Protein AF-A0A820KZZ1-F1 (afdb_monomer_lite)

Structure (mmCIF, N/CA/C/O backbone):
data_AF-A0A820KZZ1-F1
#
_entry.id   AF-A0A820KZZ1-F1
#
loop_
_atom_site.group_PDB
_atom_site.id
_atom_site.type_symbol
_atom_site.lab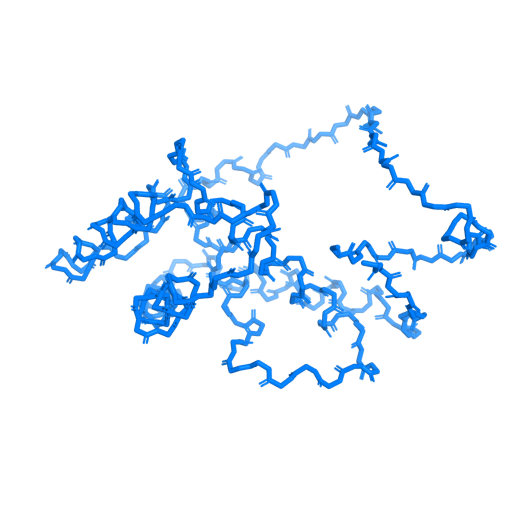el_atom_id
_atom_site.label_alt_id
_atom_site.label_comp_id
_atom_site.label_asym_id
_atom_site.label_entity_id
_atom_site.label_seq_id
_atom_site.pdbx_PDB_ins_code
_atom_site.Cartn_x
_atom_site.Cartn_y
_atom_site.Cartn_z
_atom_site.occupancy
_atom_site.B_iso_or_equiv
_atom_site.auth_seq_id
_atom_site.auth_comp_id
_atom_site.auth_asym_id
_atom_site.auth_atom_id
_atom_site.pdbx_PDB_model_num
ATOM 1 N N . LEU A 1 1 ? 15.135 13.799 -10.391 1.00 28.67 1 LEU A N 1
ATOM 2 C CA . LEU A 1 1 ? 15.924 13.231 -11.509 1.00 28.67 1 LEU A CA 1
ATOM 3 C C . LEU A 1 1 ? 15.912 11.721 -11.333 1.00 28.67 1 LEU A C 1
ATOM 5 O O . LEU A 1 1 ? 16.266 11.270 -10.252 1.00 28.67 1 LEU A O 1
ATOM 9 N N . MET A 1 2 ? 15.407 10.981 -12.321 1.00 31.27 2 MET A N 1
ATOM 10 C CA . MET A 1 2 ? 15.281 9.521 -12.261 1.00 31.27 2 MET A CA 1
ATOM 11 C C . MET A 1 2 ? 16.507 8.847 -12.881 1.00 31.27 2 MET A C 1
ATOM 13 O O . MET A 1 2 ? 16.961 9.270 -13.936 1.00 31.27 2 MET A O 1
ATOM 17 N N . GLU A 1 3 ? 17.023 7.800 -12.235 1.00 28.66 3 GLU A N 1
ATOM 18 C CA . GLU A 1 3 ? 18.172 7.010 -12.702 1.00 28.66 3 GLU A CA 1
ATOM 19 C C . GLU A 1 3 ? 17.796 5.525 -12.868 1.00 28.66 3 GLU A C 1
ATOM 21 O O . GLU A 1 3 ? 17.203 4.904 -11.971 1.00 28.66 3 GLU A O 1
ATOM 26 N N . TRP A 1 4 ? 18.189 4.927 -13.997 1.00 45.50 4 TRP A N 1
ATOM 27 C CA . TRP A 1 4 ? 17.760 3.596 -14.452 1.00 45.50 4 TRP A CA 1
ATOM 28 C C . TRP A 1 4 ? 18.891 2.555 -14.387 1.00 45.50 4 TRP A C 1
ATOM 30 O O . TRP A 1 4 ? 20.056 2.877 -14.599 1.00 45.50 4 TRP A O 1
ATOM 40 N N . SER A 1 5 ? 18.551 1.295 -14.089 1.00 38.69 5 SER A N 1
ATOM 41 C CA . SER A 1 5 ? 19.476 0.148 -14.126 1.00 38.69 5 SER A CA 1
ATOM 42 C C . SER A 1 5 ? 18.775 -1.102 -14.661 1.00 38.69 5 SER A C 1
ATOM 44 O O . SER A 1 5 ? 17.586 -1.310 -14.413 1.00 38.69 5 SER A O 1
ATOM 46 N N . VAL A 1 6 ? 19.526 -1.915 -15.413 1.00 41.88 6 VAL A N 1
ATOM 47 C CA . VAL A 1 6 ? 19.086 -3.204 -15.969 1.00 41.88 6 VAL A CA 1
ATOM 48 C C . VAL A 1 6 ? 18.745 -4.150 -14.824 1.00 41.88 6 VAL A C 1
ATOM 50 O O . VAL A 1 6 ? 19.560 -4.378 -13.932 1.00 41.88 6 VAL A O 1
ATOM 53 N N . VAL A 1 7 ? 17.535 -4.701 -14.849 1.00 48.81 7 VAL A N 1
ATOM 54 C CA . VAL A 1 7 ? 17.081 -5.657 -13.843 1.00 48.81 7 VAL A CA 1
ATOM 55 C C . VAL A 1 7 ? 17.370 -7.071 -14.347 1.00 48.81 7 VAL A C 1
ATOM 57 O O . VAL A 1 7 ? 16.958 -7.410 -15.451 1.00 48.81 7 VAL A O 1
ATOM 60 N N . GLY A 1 8 ? 18.123 -7.842 -13.555 1.00 54.72 8 GLY A N 1
ATOM 61 C CA . GLY A 1 8 ? 18.819 -9.070 -13.963 1.00 54.72 8 GLY A CA 1
ATOM 62 C C . GLY A 1 8 ? 17.976 -10.238 -14.502 1.00 54.72 8 GLY A C 1
ATOM 63 O O . GLY A 1 8 ? 16.755 -10.175 -14.613 1.00 54.72 8 GLY A O 1
ATOM 64 N N . ASP A 1 9 ? 18.671 -11.336 -14.801 1.00 56.78 9 ASP A N 1
ATOM 65 C CA . ASP A 1 9 ? 18.285 -12.352 -15.796 1.00 56.78 9 ASP A CA 1
ATOM 66 C C . ASP A 1 9 ? 17.037 -13.224 -15.492 1.00 56.78 9 ASP A C 1
ATOM 68 O O . ASP A 1 9 ? 16.616 -13.985 -16.361 1.00 56.78 9 ASP A O 1
ATOM 72 N N . ASP A 1 10 ? 16.387 -13.111 -14.320 1.00 67.50 10 ASP A N 1
ATOM 73 C CA . ASP A 1 10 ? 15.219 -13.939 -13.929 1.00 67.50 10 ASP A CA 1
ATOM 74 C C . ASP A 1 10 ? 13.996 -13.138 -13.424 1.00 67.50 10 ASP A C 1
ATOM 76 O O . ASP A 1 10 ? 13.451 -13.336 -12.334 1.00 67.50 10 ASP A O 1
ATOM 80 N N . LEU A 1 11 ? 13.521 -12.192 -14.234 1.00 67.06 11 LEU A N 1
ATOM 81 C CA . LEU A 1 11 ? 12.298 -11.431 -13.939 1.00 67.06 11 LEU A CA 1
ATOM 82 C C . LEU A 1 11 ? 11.033 -12.308 -13.884 1.00 67.06 11 LEU A C 1
ATOM 84 O O . LEU A 1 11 ? 10.111 -12.036 -13.108 1.00 67.06 11 LEU A O 1
ATOM 88 N N . LEU A 1 12 ? 10.962 -13.351 -14.716 1.00 67.19 12 LEU A N 1
ATOM 89 C CA . LEU A 1 12 ? 9.793 -14.231 -14.798 1.00 67.19 12 LEU A CA 1
ATOM 90 C C . LEU A 1 12 ? 9.675 -15.153 -13.577 1.00 67.19 12 LEU A C 1
ATOM 92 O O . LEU A 1 12 ? 8.552 -15.357 -13.100 1.00 67.19 12 LEU A O 1
ATOM 96 N N . GLY A 1 13 ? 10.793 -15.672 -13.058 1.00 72.56 13 GLY A N 1
ATOM 97 C CA . GLY A 1 13 ? 10.849 -16.433 -11.811 1.00 72.56 13 GLY A CA 1
ATOM 98 C C . GLY A 1 13 ? 10.428 -15.581 -10.619 1.00 72.56 13 GLY A C 1
ATOM 99 O O . GLY A 1 13 ? 9.418 -15.888 -9.981 1.00 72.56 13 GLY A O 1
ATOM 100 N N . LYS A 1 14 ? 11.069 -14.423 -10.414 1.00 70.25 14 LYS A N 1
ATOM 101 C CA . LYS A 1 14 ? 10.708 -13.479 -9.336 1.00 70.25 14 LYS A CA 1
ATOM 102 C C . LYS A 1 14 ? 9.245 -13.040 -9.379 1.00 70.25 14 LYS A C 1
ATOM 104 O O . LYS A 1 14 ? 8.576 -12.951 -8.353 1.00 70.25 14 LYS A O 1
ATOM 109 N N . ARG A 1 15 ? 8.693 -12.787 -10.573 1.00 73.06 15 ARG A N 1
ATOM 110 C CA . ARG A 1 15 ? 7.263 -12.465 -10.729 1.00 73.06 15 ARG A CA 1
ATOM 111 C C . ARG A 1 15 ? 6.371 -13.603 -10.231 1.00 73.06 15 ARG A C 1
ATOM 113 O O . ARG A 1 15 ? 5.312 -13.338 -9.657 1.00 73.06 15 ARG A O 1
ATOM 120 N N . ARG A 1 16 ? 6.743 -14.854 -10.507 1.00 75.44 16 ARG A N 1
ATOM 121 C CA . ARG A 1 16 ? 5.985 -16.036 -10.083 1.00 75.44 16 ARG A CA 1
ATOM 122 C C . ARG A 1 16 ? 6.016 -16.180 -8.565 1.00 75.44 16 ARG A C 1
ATOM 124 O O . ARG A 1 16 ? 4.951 -16.323 -7.974 1.00 75.44 16 ARG A O 1
ATOM 131 N N . GLU A 1 17 ? 7.193 -16.062 -7.961 1.00 78.38 17 GLU A N 1
ATOM 132 C CA . GLU A 1 17 ? 7.378 -16.098 -6.504 1.00 78.38 17 GLU A CA 1
ATOM 133 C C . GLU A 1 17 ? 6.568 -15.004 -5.805 1.00 78.38 17 GLU A C 1
ATOM 135 O O . GLU A 1 17 ? 5.819 -15.278 -4.870 1.00 78.38 17 GLU A O 1
ATOM 140 N N . PHE A 1 18 ? 6.630 -13.770 -6.313 1.00 75.94 18 PHE A N 1
ATOM 141 C CA . PHE A 1 18 ? 5.867 -12.651 -5.765 1.00 75.94 18 PHE A CA 1
ATOM 142 C C . PHE A 1 18 ? 4.353 -12.904 -5.795 1.00 75.94 18 PHE A C 1
ATOM 144 O O . PHE A 1 18 ? 3.647 -12.621 -4.827 1.00 75.94 18 PHE A O 1
ATOM 151 N N . ARG A 1 19 ? 3.836 -13.484 -6.887 1.00 76.19 19 ARG A N 1
ATOM 152 C CA . ARG A 1 19 ? 2.417 -13.866 -6.988 1.00 76.19 19 ARG A CA 1
ATOM 153 C C . ARG A 1 19 ? 2.042 -14.971 -6.004 1.00 76.19 19 ARG A C 1
ATOM 155 O O . ARG A 1 19 ? 1.009 -14.857 -5.355 1.00 76.19 19 ARG A O 1
ATOM 162 N N . GLN A 1 20 ? 2.887 -15.990 -5.860 1.00 79.94 20 GLN A N 1
ATOM 163 C CA . GLN A 1 20 ? 2.672 -17.066 -4.889 1.00 79.94 20 GLN A CA 1
ATOM 164 C C . GLN A 1 20 ? 2.644 -16.537 -3.453 1.00 79.94 20 GLN A C 1
ATOM 166 O O . GLN A 1 20 ? 1.778 -16.932 -2.678 1.00 79.94 20 GLN A O 1
ATOM 171 N N . ALA A 1 21 ? 3.536 -15.601 -3.112 1.00 75.19 21 ALA A N 1
ATOM 172 C CA . ALA A 1 21 ? 3.531 -14.947 -1.809 1.00 75.19 21 ALA A CA 1
ATOM 173 C C . ALA A 1 21 ? 2.214 -14.192 -1.569 1.00 75.19 21 ALA A C 1
ATOM 175 O O . ALA A 1 21 ? 1.591 -14.368 -0.526 1.00 75.19 21 ALA A O 1
ATOM 176 N N . ILE A 1 22 ? 1.747 -13.405 -2.544 1.00 75.56 22 ILE A N 1
ATOM 177 C CA . ILE A 1 22 ? 0.452 -12.714 -2.451 1.00 75.56 22 ILE A CA 1
ATOM 178 C C . ILE A 1 22 ? -0.689 -13.705 -2.190 1.00 75.56 22 ILE A C 1
ATOM 180 O O . ILE A 1 22 ? -1.527 -13.453 -1.326 1.00 75.56 22 ILE A O 1
ATOM 184 N N . ASP A 1 23 ? -0.746 -14.807 -2.935 1.00 75.38 23 ASP A N 1
ATOM 185 C CA . ASP A 1 23 ? -1.842 -15.769 -2.812 1.00 75.38 23 ASP A CA 1
ATOM 186 C C . ASP A 1 23 ? -1.812 -16.517 -1.476 1.00 75.38 23 ASP A C 1
ATOM 188 O O . ASP A 1 23 ? -2.870 -16.731 -0.886 1.00 75.38 23 ASP A O 1
ATOM 192 N N . LEU A 1 24 ? -0.621 -16.811 -0.944 1.00 76.12 24 LEU A N 1
ATOM 193 C CA . LEU A 1 24 ? -0.457 -17.351 0.405 1.00 76.12 24 LEU A CA 1
ATOM 194 C C . LEU A 1 24 ? -1.009 -16.384 1.461 1.00 76.12 24 LEU A C 1
ATOM 196 O O . LEU A 1 24 ? -1.760 -16.787 2.340 1.00 76.12 24 LEU A O 1
ATOM 200 N N . TYR A 1 25 ? -0.674 -15.098 1.377 1.00 71.81 25 TYR A N 1
ATOM 201 C CA . TYR A 1 25 ? -1.046 -14.121 2.403 1.00 71.81 25 TYR A CA 1
ATOM 202 C C . TYR A 1 25 ? -2.532 -13.727 2.404 1.00 71.81 25 TYR A C 1
ATOM 204 O O . TYR A 1 25 ? -3.026 -13.258 3.427 1.00 71.81 25 TYR A O 1
ATOM 212 N N . LYS A 1 26 ? -3.259 -13.931 1.299 1.00 70.12 26 LYS A N 1
ATOM 213 C CA . LYS A 1 26 ? -4.705 -13.650 1.202 1.00 70.12 26 LYS A CA 1
ATOM 214 C C . LYS A 1 26 ? -5.597 -14.661 1.922 1.00 70.12 26 LYS A C 1
ATOM 216 O O . LYS A 1 26 ? -6.795 -14.415 2.044 1.00 70.12 26 LYS A O 1
ATOM 221 N N . THR A 1 27 ? -5.081 -15.826 2.307 1.00 70.31 27 THR A N 1
ATOM 222 C CA . THR A 1 27 ? -5.917 -16.872 2.906 1.00 70.31 27 THR A CA 1
ATOM 223 C C . THR A 1 27 ? -6.405 -16.457 4.294 1.00 70.31 27 THR A C 1
ATOM 225 O O . THR A 1 27 ? -5.685 -15.801 5.046 1.00 70.31 27 THR A O 1
ATOM 228 N N . TYR A 1 28 ? -7.618 -16.886 4.656 1.00 56.72 28 TYR A N 1
ATOM 229 C CA . TYR A 1 28 ? -8.270 -16.544 5.928 1.00 56.72 28 TYR A CA 1
ATOM 230 C C . TYR A 1 28 ? -7.386 -16.832 7.157 1.00 56.72 28 TYR A C 1
ATOM 232 O O . TYR A 1 28 ? -7.308 -16.012 8.071 1.00 56.72 28 TYR A O 1
ATOM 240 N N . ASP A 1 29 ? -6.628 -17.932 7.129 1.00 66.25 29 ASP A N 1
ATOM 241 C CA . ASP A 1 29 ? -5.706 -18.334 8.204 1.00 66.25 29 ASP A CA 1
ATOM 242 C C . ASP A 1 29 ? -4.596 -17.305 8.488 1.00 66.25 29 ASP A C 1
ATOM 244 O O . ASP A 1 29 ? -4.047 -17.258 9.588 1.00 66.25 29 ASP A O 1
ATOM 248 N N . ASN A 1 30 ? -4.293 -16.430 7.525 1.00 71.00 30 ASN A N 1
ATOM 249 C CA . ASN A 1 30 ? -3.261 -15.407 7.651 1.00 71.00 30 ASN A CA 1
ATOM 250 C C . ASN A 1 30 ? -3.803 -14.042 8.097 1.00 71.00 30 ASN A C 1
ATOM 252 O O . ASN A 1 30 ? -3.007 -13.138 8.342 1.00 71.00 30 ASN A O 1
ATOM 256 N N . HIS A 1 31 ? -5.117 -13.867 8.283 1.00 75.38 31 HIS A N 1
ATOM 257 C CA . HIS A 1 31 ? -5.703 -12.566 8.645 1.00 75.38 31 HIS A CA 1
ATOM 258 C C . HIS A 1 31 ? -5.121 -11.977 9.937 1.00 75.38 31 HIS A C 1
ATOM 260 O O . HIS A 1 3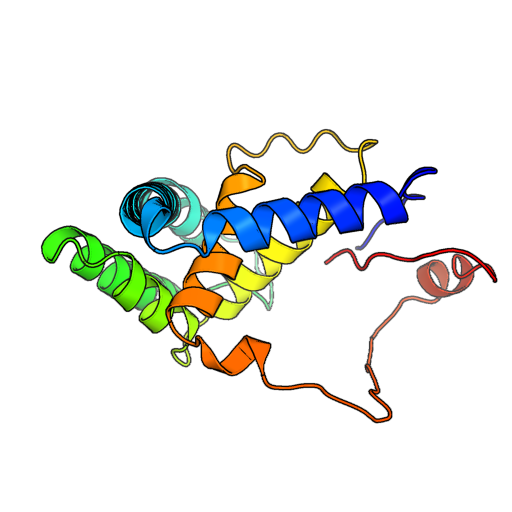1 ? -4.856 -10.778 9.999 1.00 75.38 31 HIS A O 1
ATOM 266 N N . HIS A 1 32 ? -4.863 -12.805 10.954 1.00 79.88 32 HIS A N 1
ATOM 267 C CA . HIS A 1 32 ? -4.236 -12.345 12.196 1.00 79.88 32 HIS A CA 1
ATOM 268 C C . HIS A 1 32 ? -2.791 -11.870 11.967 1.00 79.88 32 HIS A C 1
ATOM 270 O O . HIS A 1 32 ? -2.378 -10.834 12.489 1.00 79.88 32 HIS A O 1
ATOM 276 N N . LEU A 1 33 ? -2.021 -12.609 11.161 1.00 82.19 33 LEU A N 1
ATOM 277 C CA . LEU A 1 33 ? -0.660 -12.227 10.787 1.00 82.19 33 LEU A CA 1
ATOM 278 C C . LEU A 1 33 ? -0.659 -10.910 10.002 1.00 82.19 33 LEU A C 1
ATOM 280 O O . LEU A 1 33 ? 0.107 -10.010 10.328 1.00 82.19 33 LEU A O 1
ATOM 284 N N . ILE A 1 34 ? -1.542 -10.777 9.013 1.00 80.94 34 ILE A N 1
ATOM 285 C CA . ILE A 1 34 ? -1.666 -9.562 8.202 1.00 80.94 34 ILE A CA 1
ATOM 286 C C . ILE A 1 34 ? -2.090 -8.377 9.064 1.00 80.94 34 ILE A C 1
ATOM 288 O O . ILE A 1 34 ? -1.468 -7.327 8.974 1.00 80.94 34 ILE A O 1
ATOM 292 N N . SER A 1 35 ? -3.067 -8.549 9.955 1.00 83.06 35 SER A N 1
ATOM 293 C CA . SER A 1 35 ? -3.490 -7.504 10.892 1.00 83.06 35 SER A CA 1
ATOM 294 C C . SER A 1 35 ? -2.328 -7.013 11.766 1.00 83.06 35 SER A C 1
ATOM 296 O O . SER A 1 35 ? -2.095 -5.809 11.869 1.00 83.06 35 SER A O 1
ATOM 298 N N . LYS A 1 36 ? -1.516 -7.934 12.307 1.00 84.50 36 LYS A N 1
ATOM 299 C CA . LYS A 1 36 ? -0.304 -7.591 13.068 1.00 84.50 36 LYS A CA 1
ATOM 300 C C . LYS A 1 36 ? 0.710 -6.813 12.223 1.00 84.50 36 LYS A C 1
ATOM 302 O O . LYS A 1 36 ? 1.269 -5.827 12.694 1.00 84.50 36 LYS A O 1
ATOM 307 N N . LEU A 1 37 ? 0.934 -7.229 10.980 1.00 83.62 37 LEU A N 1
ATOM 308 C CA . LEU A 1 37 ? 1.861 -6.542 10.080 1.00 83.62 37 LEU A CA 1
ATOM 309 C C . LEU A 1 37 ? 1.347 -5.151 9.672 1.00 83.62 37 LEU A C 1
ATOM 311 O O . LEU A 1 37 ? 2.136 -4.214 9.581 1.00 83.62 37 LEU A O 1
ATOM 315 N N . VAL A 1 38 ? 0.035 -4.977 9.477 1.00 85.00 38 VAL A N 1
ATOM 316 C CA . VAL A 1 38 ? -0.564 -3.649 9.257 1.00 85.00 38 VAL A CA 1
ATOM 317 C C . VAL A 1 38 ? -0.381 -2.769 10.488 1.00 85.00 38 VAL A C 1
ATOM 319 O O . VAL A 1 38 ? -0.057 -1.594 10.337 1.00 85.00 38 VAL A O 1
ATOM 322 N N . ALA A 1 39 ? -0.517 -3.320 11.697 1.00 87.44 39 ALA A N 1
ATOM 323 C CA . ALA A 1 39 ? -0.239 -2.577 12.921 1.00 87.44 39 ALA A CA 1
ATOM 324 C C . ALA A 1 39 ? 1.217 -2.077 12.956 1.00 87.44 39 ALA A C 1
ATOM 326 O O . ALA A 1 39 ? 1.442 -0.891 13.184 1.00 87.44 39 ALA A O 1
ATOM 327 N N . GLU A 1 40 ? 2.201 -2.933 12.652 1.00 86.19 40 GLU A N 1
ATOM 328 C CA . GLU A 1 40 ? 3.622 -2.541 12.561 1.00 86.19 40 GLU A CA 1
ATOM 329 C C . GLU A 1 40 ? 3.841 -1.407 11.548 1.00 86.19 40 GLU A C 1
ATOM 331 O O . GLU A 1 40 ? 4.556 -0.440 11.820 1.00 86.19 40 GLU A O 1
ATOM 336 N N . VAL A 1 41 ? 3.169 -1.478 10.399 1.00 84.50 41 VAL A N 1
ATOM 337 C CA . VAL A 1 41 ? 3.219 -0.428 9.382 1.00 84.50 41 VAL A CA 1
ATOM 338 C C . VAL A 1 41 ? 2.593 0.881 9.868 1.00 84.50 41 VAL A C 1
ATOM 340 O O . VAL A 1 41 ? 3.169 1.946 9.646 1.00 84.50 41 VAL A O 1
ATOM 343 N N . ILE A 1 42 ? 1.436 0.822 10.526 1.00 88.06 42 ILE A N 1
ATOM 344 C CA . ILE A 1 42 ? 0.774 1.996 11.104 1.00 88.06 42 ILE A CA 1
ATOM 345 C C . ILE A 1 42 ? 1.696 2.674 12.125 1.00 88.06 42 ILE A C 1
ATOM 347 O O . ILE A 1 42 ? 1.882 3.890 12.067 1.00 88.06 42 ILE A O 1
ATOM 351 N N . TYR A 1 43 ? 2.329 1.898 13.009 1.00 88.56 43 TYR A N 1
ATOM 352 C CA . TYR A 1 43 ? 3.287 2.431 13.978 1.00 88.56 43 TYR A CA 1
ATOM 353 C C . TYR A 1 43 ? 4.487 3.097 13.306 1.00 88.56 43 TYR A C 1
ATOM 355 O O . TYR A 1 43 ? 4.889 4.175 13.737 1.00 88.56 43 TYR A O 1
ATOM 363 N N . TYR A 1 44 ? 5.030 2.511 12.237 1.00 86.31 44 TYR A N 1
ATOM 364 C CA . TYR A 1 44 ? 6.100 3.138 11.459 1.00 86.31 44 TYR A CA 1
ATOM 365 C C . TYR A 1 44 ? 5.672 4.494 10.878 1.00 86.31 44 TYR A C 1
ATOM 367 O O . TYR A 1 44 ? 6.409 5.477 10.973 1.00 86.31 44 TYR A O 1
ATOM 375 N N . TYR A 1 45 ? 4.467 4.579 10.304 1.00 86.56 45 TYR A N 1
ATOM 376 C CA . TYR A 1 45 ? 3.978 5.841 9.754 1.00 86.56 45 TYR A CA 1
ATOM 377 C C . TYR A 1 45 ? 3.820 6.916 10.832 1.00 86.56 45 TYR A C 1
ATOM 379 O O . TYR A 1 45 ? 4.274 8.039 10.626 1.00 86.56 45 TYR A O 1
ATOM 387 N N . LEU A 1 46 ? 3.223 6.569 11.975 1.00 87.50 46 LEU A N 1
ATOM 388 C CA . LEU A 1 46 ? 2.998 7.504 13.080 1.00 87.50 46 LEU A CA 1
ATOM 389 C C . LEU A 1 46 ? 4.295 7.971 13.750 1.00 87.50 46 LEU A C 1
ATOM 391 O O . LEU A 1 46 ? 4.423 9.151 14.062 1.00 87.50 46 LEU A O 1
ATOM 395 N N . ASN A 1 47 ? 5.234 7.055 13.992 1.00 85.19 47 ASN A N 1
ATOM 396 C CA . ASN A 1 47 ? 6.386 7.319 14.857 1.00 85.19 47 ASN A CA 1
ATOM 397 C C . ASN A 1 47 ? 7.655 7.718 14.100 1.00 85.19 47 ASN A C 1
ATOM 399 O O . ASN A 1 47 ? 8.574 8.254 14.711 1.00 85.19 47 ASN A O 1
ATOM 403 N N . GLU A 1 48 ? 7.733 7.443 12.798 1.00 83.31 48 GLU A N 1
ATOM 404 C CA . GLU A 1 48 ? 8.927 7.741 12.005 1.00 83.31 48 GLU A CA 1
ATOM 405 C C . GLU A 1 48 ? 8.588 8.599 10.788 1.00 83.31 48 GLU A C 1
ATOM 407 O O . GLU A 1 48 ? 9.058 9.730 10.674 1.00 83.31 48 GLU A O 1
ATOM 412 N N . TYR A 1 49 ? 7.763 8.087 9.871 1.00 82.81 49 TYR A N 1
ATOM 413 C CA . TYR A 1 49 ? 7.616 8.706 8.552 1.00 82.81 49 TYR A CA 1
ATOM 414 C C . TYR A 1 49 ? 6.942 10.084 8.603 1.00 82.81 49 TYR A C 1
ATOM 416 O O . TYR A 1 49 ? 7.496 11.060 8.103 1.00 82.81 49 TYR A O 1
ATOM 424 N N . LEU A 1 50 ? 5.763 10.182 9.226 1.00 81.62 50 LEU A N 1
ATOM 425 C CA . LEU A 1 50 ? 4.979 11.421 9.240 1.00 81.62 50 LEU A CA 1
ATOM 426 C C . LEU A 1 50 ? 5.653 12.532 10.058 1.00 81.62 50 LEU A C 1
ATOM 428 O O . LEU A 1 50 ? 5.532 13.704 9.710 1.00 81.62 50 LEU A O 1
ATOM 432 N N . ILE A 1 51 ? 6.407 12.169 11.101 1.00 79.31 51 ILE A N 1
ATOM 433 C CA . ILE A 1 51 ? 7.209 13.118 11.885 1.00 79.31 51 ILE A CA 1
ATOM 434 C C . ILE A 1 51 ? 8.321 13.705 11.014 1.00 79.31 51 ILE A C 1
ATOM 436 O O . ILE A 1 51 ? 8.495 14.923 10.979 1.00 79.31 51 ILE A O 1
ATOM 440 N N . ASN A 1 52 ? 9.043 12.862 10.276 1.00 78.31 52 ASN A N 1
ATOM 441 C CA . ASN A 1 52 ? 10.132 13.312 9.412 1.00 78.31 52 ASN A CA 1
ATOM 442 C C . ASN A 1 52 ? 9.628 14.198 8.265 1.00 78.31 52 ASN A C 1
ATOM 444 O O . ASN A 1 52 ? 10.189 15.268 8.049 1.00 78.31 52 ASN A O 1
ATOM 448 N N . GLU A 1 53 ? 8.535 13.815 7.601 1.00 74.31 53 GLU A N 1
ATOM 449 C CA . GLU A 1 53 ? 7.913 14.625 6.540 1.00 74.31 53 GLU A CA 1
ATOM 450 C C . GLU A 1 53 ? 7.393 15.972 7.064 1.00 74.31 53 GLU A C 1
ATOM 452 O O . GLU A 1 53 ? 7.481 16.976 6.367 1.00 74.31 53 GLU A O 1
ATOM 457 N N . SER A 1 54 ? 6.898 16.033 8.307 1.00 67.69 54 SER A N 1
ATOM 458 C CA . SER A 1 54 ? 6.446 17.298 8.906 1.00 67.69 54 SER A CA 1
ATOM 459 C C . SER A 1 54 ? 7.576 18.284 9.229 1.00 67.69 54 SER A C 1
ATOM 461 O O . SER A 1 54 ? 7.322 19.482 9.338 1.00 67.69 54 SER A O 1
ATOM 463 N N . ASN A 1 55 ? 8.806 17.788 9.391 1.00 67.50 55 ASN A N 1
ATOM 464 C CA . ASN A 1 55 ? 9.985 18.582 9.749 1.00 67.50 55 ASN A CA 1
ATOM 465 C C . ASN A 1 55 ? 10.835 18.983 8.534 1.00 67.50 55 ASN A C 1
ATOM 467 O O . ASN A 1 55 ? 11.757 19.792 8.667 1.00 67.50 55 ASN A O 1
ATOM 471 N N . ASP A 1 56 ? 10.566 18.404 7.364 1.00 64.88 56 ASP A N 1
ATOM 472 C CA . ASP A 1 56 ? 11.295 18.703 6.141 1.00 64.88 56 ASP A CA 1
ATOM 473 C C . ASP A 1 56 ? 10.780 20.028 5.555 1.00 64.88 56 ASP A C 1
ATOM 475 O O . ASP A 1 56 ? 9.638 20.116 5.124 1.00 64.88 56 ASP A O 1
ATOM 479 N N . ASN A 1 57 ? 11.609 21.079 5.567 1.00 56.66 57 ASN A N 1
ATOM 480 C CA . ASN A 1 57 ? 11.289 22.420 5.044 1.00 56.66 57 ASN A CA 1
ATOM 481 C C . ASN A 1 57 ? 11.678 22.592 3.560 1.00 56.66 57 ASN A C 1
ATOM 483 O O . ASN A 1 57 ? 11.839 23.714 3.073 1.00 56.66 57 ASN A O 1
ATOM 487 N N . SER A 1 58 ? 11.898 21.500 2.827 1.00 57.75 58 SER A N 1
ATOM 488 C CA . SER A 1 58 ? 12.241 21.565 1.408 1.00 57.75 58 SER A CA 1
ATOM 489 C C . SER A 1 58 ? 11.029 21.981 0.559 1.00 57.75 58 SER A C 1
ATOM 491 O O . SER A 1 58 ? 10.052 21.253 0.448 1.00 57.75 58 SER A O 1
ATOM 493 N N . ASN A 1 59 ? 11.093 23.166 -0.065 1.00 52.00 59 A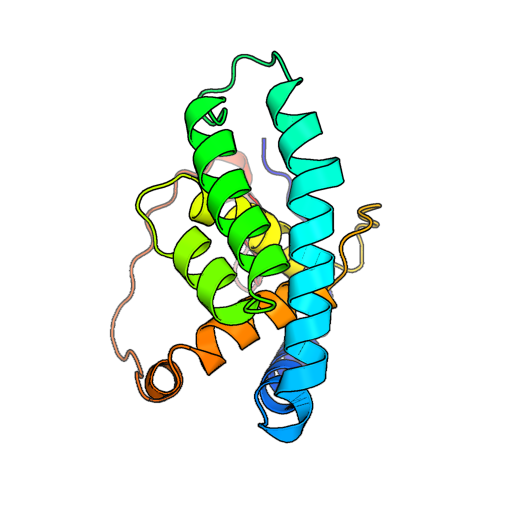SN A N 1
ATOM 494 C CA . ASN A 1 59 ? 10.061 23.708 -0.966 1.00 52.00 59 ASN A CA 1
ATOM 495 C C . ASN A 1 59 ? 9.879 22.834 -2.228 1.00 52.00 59 ASN A C 1
ATOM 497 O O . ASN A 1 59 ? 10.355 23.186 -3.310 1.00 52.00 59 ASN A O 1
ATOM 501 N N . SER A 1 60 ? 9.213 21.689 -2.100 1.00 58.84 60 SER A N 1
ATOM 502 C CA . SER A 1 60 ? 8.831 20.820 -3.213 1.00 58.84 60 SER A CA 1
ATOM 503 C C . SER A 1 60 ? 7.324 20.913 -3.463 1.00 58.84 60 SER A C 1
ATOM 505 O O . SER A 1 60 ? 6.531 20.976 -2.529 1.00 58.84 60 SER A O 1
ATOM 507 N N . GLU A 1 61 ? 6.906 20.918 -4.731 1.00 56.97 61 GLU A N 1
ATOM 508 C CA . GLU A 1 61 ? 5.479 20.964 -5.111 1.00 56.97 61 GLU A CA 1
ATOM 509 C C . GLU A 1 61 ? 4.680 19.726 -4.643 1.00 56.97 61 GLU A C 1
ATOM 511 O O . GLU A 1 61 ? 3.450 19.750 -4.647 1.00 56.97 61 GLU A O 1
ATOM 516 N N . ASP A 1 62 ? 5.364 18.665 -4.201 1.00 62.06 62 ASP A N 1
ATOM 517 C CA . ASP A 1 62 ? 4.778 17.409 -3.714 1.00 62.06 62 ASP A CA 1
ATOM 518 C C . ASP A 1 62 ? 4.699 17.313 -2.178 1.00 62.06 62 ASP A C 1
ATOM 520 O O . ASP A 1 62 ? 4.380 16.250 -1.636 1.00 62.06 62 ASP A O 1
ATOM 524 N N . GLN A 1 63 ? 4.985 18.404 -1.464 1.00 70.25 63 GLN A N 1
ATOM 525 C CA . GLN A 1 63 ? 5.049 18.402 -0.007 1.00 70.25 63 GLN A CA 1
ATOM 526 C C . GLN A 1 63 ? 3.662 18.243 0.628 1.00 70.25 63 GLN A C 1
ATOM 528 O O . GLN A 1 63 ? 2.679 18.885 0.243 1.00 70.25 63 GLN A O 1
ATOM 533 N N . ILE A 1 64 ? 3.579 17.365 1.623 1.00 76.62 64 ILE A N 1
ATOM 534 C CA . ILE A 1 64 ? 2.338 17.078 2.339 1.00 76.62 64 ILE A CA 1
ATOM 535 C C . ILE A 1 64 ? 2.117 18.140 3.409 1.00 76.62 64 ILE A C 1
ATOM 537 O O . ILE A 1 64 ? 3.009 18.444 4.198 1.00 76.62 64 ILE A O 1
ATOM 541 N N . THR A 1 65 ? 0.907 18.692 3.471 1.00 81.81 65 THR A N 1
ATOM 542 C CA . THR A 1 65 ? 0.593 19.710 4.476 1.00 81.81 65 THR A CA 1
ATOM 543 C C . THR A 1 65 ? 0.394 19.079 5.851 1.00 81.81 65 THR A C 1
ATOM 545 O O . THR A 1 65 ? -0.097 17.956 5.976 1.00 81.81 65 THR A O 1
ATOM 548 N N . ARG A 1 66 ? 0.687 19.826 6.922 1.00 83.25 66 ARG A N 1
ATOM 549 C CA . ARG A 1 66 ? 0.451 19.350 8.295 1.00 83.25 66 ARG A CA 1
ATOM 550 C C . ARG A 1 66 ? -1.001 18.912 8.526 1.00 83.25 66 ARG A C 1
ATOM 552 O O . ARG A 1 66 ? -1.230 17.878 9.142 1.00 83.25 66 ARG A O 1
ATOM 559 N N . GLN A 1 67 ? -1.964 19.636 7.956 1.00 84.00 67 GLN A N 1
ATOM 560 C CA . GLN A 1 67 ? -3.383 19.281 8.029 1.00 84.00 67 GLN A CA 1
ATOM 561 C C . GLN A 1 67 ? -3.677 17.917 7.379 1.00 84.00 67 GLN A C 1
ATOM 563 O O . GLN A 1 67 ? -4.488 17.145 7.883 1.00 84.00 67 GLN A O 1
ATOM 568 N N . GLN A 1 68 ? -3.013 17.591 6.266 1.00 84.44 68 GLN A N 1
ATOM 569 C CA . GLN A 1 68 ? -3.144 16.274 5.643 1.00 84.44 68 GLN A CA 1
ATOM 570 C C . GLN A 1 68 ? -2.519 15.171 6.503 1.00 84.44 68 GLN A C 1
ATOM 572 O O . GLN A 1 68 ? -3.090 14.085 6.588 1.00 84.44 68 GLN A O 1
ATOM 577 N N . ILE A 1 69 ? -1.388 15.448 7.162 1.00 86.31 69 ILE A N 1
ATOM 578 C CA . ILE A 1 69 ? -0.759 14.515 8.108 1.00 86.31 69 ILE A CA 1
ATOM 579 C C . ILE A 1 69 ? -1.698 14.219 9.279 1.00 86.31 69 ILE A C 1
ATOM 581 O O . ILE A 1 69 ? -1.881 13.058 9.627 1.00 86.31 69 ILE A O 1
ATOM 585 N N . GLU A 1 70 ? -2.332 15.241 9.852 1.00 88.56 70 GLU A N 1
ATOM 586 C CA . GLU A 1 70 ? -3.244 15.093 10.995 1.00 88.56 70 GLU A CA 1
ATOM 587 C C . GLU A 1 70 ? -4.428 14.177 10.687 1.00 88.56 70 GLU A C 1
ATOM 589 O O . GLU A 1 70 ? -4.771 13.329 11.508 1.00 88.56 70 GLU A O 1
ATOM 594 N N . ILE A 1 71 ? -4.989 14.271 9.477 1.00 88.44 71 ILE A N 1
ATOM 595 C CA . ILE A 1 71 ? -6.044 13.357 9.025 1.00 88.44 71 ILE A CA 1
ATOM 596 C C . ILE A 1 71 ? -5.527 11.913 9.025 1.00 88.44 71 ILE A C 1
ATOM 598 O O . ILE A 1 71 ? -6.197 11.020 9.532 1.00 88.44 71 ILE A O 1
ATOM 602 N N . ILE A 1 72 ? -4.332 11.663 8.480 1.00 89.38 72 ILE A N 1
ATOM 603 C CA . ILE A 1 72 ? -3.740 10.314 8.445 1.00 89.38 72 ILE A CA 1
ATOM 604 C C . ILE A 1 72 ? -3.501 9.798 9.869 1.00 89.38 72 ILE A C 1
ATOM 606 O O . ILE A 1 72 ? -3.837 8.653 10.176 1.00 89.38 72 ILE A O 1
ATOM 610 N N . GLU A 1 73 ? -2.963 10.648 10.747 1.00 90.88 73 GLU A N 1
ATOM 611 C CA . GLU A 1 73 ? -2.738 10.312 12.151 1.00 90.88 73 GLU A CA 1
ATOM 612 C C . GLU A 1 73 ? -4.037 9.931 12.868 1.00 90.88 73 GLU A C 1
ATOM 614 O O . GLU A 1 73 ? -4.028 8.989 13.656 1.00 90.88 73 GLU A O 1
ATOM 619 N N . GLU A 1 74 ? -5.142 10.635 12.616 1.00 92.44 74 GLU A N 1
ATOM 620 C CA . GLU A 1 74 ? -6.442 10.362 13.237 1.00 92.44 74 GLU A CA 1
ATOM 621 C C . GLU A 1 74 ? -6.944 8.955 12.894 1.00 92.44 74 GLU A C 1
ATOM 623 O O . GLU A 1 74 ? -7.262 8.179 13.797 1.00 92.44 74 GLU A O 1
ATOM 628 N N . TYR A 1 75 ? -6.913 8.568 11.612 1.00 91.56 75 TYR A N 1
ATOM 629 C CA . TYR A 1 75 ? -7.295 7.210 11.200 1.00 91.56 75 TYR A CA 1
ATOM 630 C C . TYR A 1 75 ? -6.414 6.142 11.841 1.00 91.56 75 TYR A C 1
ATOM 632 O O . TYR A 1 75 ? -6.904 5.087 12.237 1.00 91.56 75 TYR A O 1
ATOM 640 N N . PHE A 1 76 ? -5.115 6.398 11.945 1.00 92.56 76 PHE A N 1
ATOM 641 C CA . PHE A 1 76 ? -4.167 5.453 12.522 1.00 92.56 76 PHE A CA 1
ATOM 642 C C . PHE A 1 76 ? -4.270 5.354 14.047 1.00 92.56 76 PHE A C 1
ATOM 644 O O . PHE A 1 76 ? -4.126 4.260 14.591 1.00 92.56 76 PHE A O 1
ATOM 651 N N . LYS A 1 77 ? -4.592 6.449 14.740 1.00 94.25 77 LYS A N 1
ATOM 652 C CA . LYS A 1 77 ? -4.908 6.438 16.176 1.00 94.25 77 LYS A CA 1
ATOM 653 C C . LYS A 1 77 ? -6.194 5.656 16.443 1.00 94.25 77 LYS A C 1
ATOM 655 O O . LYS A 1 77 ? -6.190 4.771 17.294 1.00 94.25 77 LYS A O 1
ATOM 660 N N . GLU A 1 78 ? -7.242 5.891 15.655 1.00 95.38 78 GLU A N 1
ATOM 661 C CA . GLU A 1 78 ? -8.490 5.123 15.735 1.00 95.38 78 GLU A CA 1
ATOM 662 C C . GLU A 1 78 ? -8.277 3.627 15.444 1.00 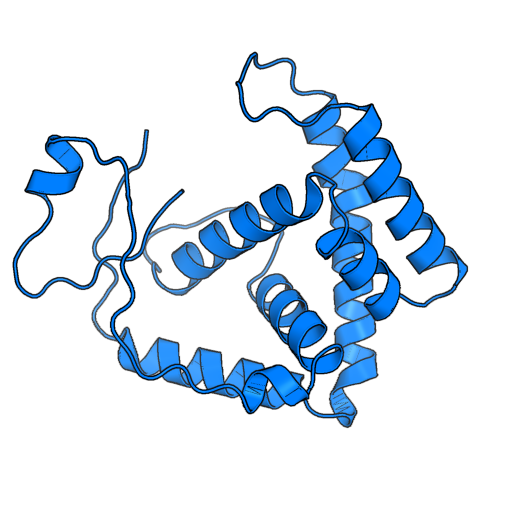95.38 78 GLU A C 1
ATOM 664 O O . GLU A 1 78 ? -8.861 2.778 16.119 1.00 95.38 78 GLU A O 1
ATOM 669 N N . ALA A 1 79 ? -7.411 3.291 14.480 1.00 93.19 79 ALA A N 1
ATOM 670 C CA . ALA A 1 79 ? -7.038 1.910 14.175 1.00 93.19 79 ALA A CA 1
ATOM 671 C C . ALA A 1 79 ? -6.461 1.187 15.403 1.00 93.19 79 ALA A C 1
ATOM 673 O O . ALA A 1 79 ? -6.801 0.033 15.663 1.00 93.19 79 ALA A O 1
ATOM 674 N N . ILE A 1 80 ? -5.597 1.875 16.159 1.00 93.50 80 ILE A N 1
ATOM 675 C CA . ILE A 1 80 ? -4.966 1.357 17.378 1.00 93.50 80 ILE A CA 1
ATOM 676 C C . ILE A 1 80 ? -5.986 1.235 18.509 1.00 93.50 80 ILE A C 1
ATOM 678 O O . ILE A 1 80 ? -6.045 0.188 19.152 1.00 93.50 80 ILE A O 1
ATOM 682 N N . GLU A 1 81 ? -6.797 2.269 18.738 1.00 95.88 81 GLU A N 1
ATOM 683 C CA . GLU A 1 81 ? -7.799 2.292 19.809 1.00 95.88 81 GLU A CA 1
ATOM 684 C C . GLU A 1 81 ? -8.833 1.172 19.646 1.00 95.88 81 GLU A C 1
ATOM 686 O O . GLU A 1 81 ? -9.160 0.473 20.604 1.00 95.88 81 GLU A O 1
ATOM 691 N N . LYS A 1 82 ? -9.306 0.959 18.414 1.00 94.56 82 LYS A N 1
ATOM 692 C CA . LYS A 1 82 ? -10.325 -0.050 18.090 1.00 94.56 82 LYS A CA 1
ATOM 693 C C . LYS A 1 82 ? -9.747 -1.428 17.776 1.00 94.56 82 LYS A C 1
ATOM 695 O O . LYS A 1 82 ? -10.517 -2.364 17.583 1.00 94.56 82 LYS A O 1
ATOM 700 N N . GLN A 1 83 ? -8.418 -1.551 17.706 1.00 90.75 83 GLN A N 1
ATOM 701 C CA . GLN A 1 83 ? -7.709 -2.743 17.220 1.00 90.75 83 GLN A CA 1
ATOM 702 C C . GLN A 1 83 ? -8.207 -3.225 15.840 1.00 90.75 83 GLN A C 1
ATOM 704 O O . GLN A 1 83 ? -8.156 -4.413 15.521 1.00 90.75 83 GLN A O 1
ATOM 709 N N . ASP A 1 84 ? -8.678 -2.293 15.005 1.00 89.06 84 ASP A N 1
ATOM 710 C CA . ASP A 1 84 ? -9.220 -2.546 13.665 1.00 89.06 84 ASP A CA 1
ATOM 711 C C . ASP A 1 84 ? -8.280 -1.969 12.598 1.00 89.06 84 ASP A C 1
ATOM 713 O O . ASP A 1 84 ? -8.560 -0.982 11.913 1.00 89.06 84 ASP A O 1
ATOM 717 N N . TYR A 1 85 ? -7.100 -2.578 12.492 1.00 88.69 85 TYR A N 1
ATOM 718 C CA . TYR A 1 85 ? -6.017 -2.065 11.656 1.00 88.69 85 TYR A CA 1
ATOM 719 C C . TYR A 1 85 ? -6.353 -2.094 10.166 1.00 88.69 85 TYR A C 1
ATOM 721 O O . TYR A 1 85 ? -6.101 -1.122 9.459 1.00 88.69 85 TYR A O 1
ATOM 729 N N . LEU A 1 86 ? -6.957 -3.184 9.684 1.00 84.69 86 LEU A N 1
ATOM 730 C CA . LEU A 1 86 ? -7.245 -3.370 8.260 1.00 84.69 86 LEU A CA 1
ATOM 731 C C . LEU A 1 86 ? -8.258 -2.344 7.750 1.00 84.69 86 LEU A C 1
ATOM 733 O O . LEU A 1 86 ? -8.013 -1.684 6.739 1.00 84.69 86 LEU A O 1
ATOM 737 N N . THR A 1 87 ? -9.375 -2.170 8.460 1.00 86.94 87 THR A N 1
ATOM 738 C CA . THR A 1 87 ? -10.440 -1.256 8.035 1.00 86.94 87 THR A CA 1
ATOM 739 C C . THR A 1 87 ? -9.951 0.183 8.012 1.00 86.94 87 THR A C 1
ATOM 741 O O . THR A 1 87 ? -10.186 0.904 7.042 1.00 86.94 87 THR A O 1
ATOM 744 N N . TYR A 1 88 ? -9.258 0.618 9.063 1.00 89.75 88 TYR A N 1
ATOM 745 C CA . TYR A 1 88 ? -8.786 1.995 9.163 1.00 89.75 88 TYR A CA 1
ATOM 746 C C . TYR A 1 88 ? -7.619 2.291 8.225 1.00 89.75 88 TYR A C 1
ATOM 748 O O . TYR A 1 88 ? -7.552 3.392 7.679 1.00 89.75 88 TYR A O 1
ATOM 756 N N . PHE A 1 89 ? -6.765 1.304 7.946 1.00 87.75 89 PHE A N 1
ATOM 757 C CA . PHE A 1 89 ? -5.739 1.426 6.916 1.00 87.75 89 PHE A CA 1
ATOM 758 C C . PHE A 1 89 ? -6.355 1.647 5.525 1.00 87.75 89 PHE A C 1
ATOM 760 O O . PHE A 1 89 ? -5.942 2.549 4.793 1.00 87.75 89 PHE A O 1
ATOM 767 N N . ILE A 1 90 ? -7.397 0.885 5.171 1.00 84.06 90 ILE A N 1
ATOM 768 C CA . ILE A 1 90 ? -8.117 1.069 3.902 1.00 84.06 90 ILE A CA 1
ATOM 769 C C . ILE A 1 90 ? -8.866 2.396 3.854 1.00 84.06 90 ILE A C 1
ATOM 771 O O . ILE A 1 90 ? -8.827 3.070 2.823 1.00 84.06 90 ILE A O 1
ATOM 775 N N . LYS A 1 91 ? -9.508 2.813 4.952 1.00 87.06 91 LYS A N 1
ATOM 776 C CA . LYS A 1 91 ? -10.121 4.146 5.037 1.00 87.06 91 LYS A CA 1
ATOM 777 C C . LYS A 1 91 ? -9.080 5.224 4.756 1.00 87.06 91 LYS A C 1
ATOM 779 O O . LYS A 1 91 ? -9.290 6.028 3.856 1.00 87.06 91 LYS A O 1
ATOM 784 N N . ALA A 1 92 ? -7.926 5.181 5.425 1.00 86.94 92 ALA A N 1
ATOM 785 C CA . ALA A 1 92 ? -6.842 6.128 5.182 1.00 86.94 92 ALA A CA 1
ATOM 786 C C . ALA A 1 92 ? -6.416 6.154 3.702 1.00 86.94 92 ALA A C 1
ATOM 788 O O . ALA A 1 92 ? -6.213 7.239 3.162 1.00 86.94 92 ALA A O 1
ATOM 789 N N . TYR A 1 93 ? -6.329 4.993 3.036 1.00 83.81 93 TYR A N 1
ATOM 790 C CA . TYR A 1 93 ? -5.935 4.877 1.623 1.00 83.81 93 TYR A CA 1
ATOM 791 C C . TYR A 1 93 ? -6.982 5.375 0.621 1.00 83.81 93 TYR A C 1
ATOM 793 O O . TYR A 1 93 ? -6.624 5.947 -0.405 1.00 83.81 93 TYR A O 1
ATOM 801 N N . THR A 1 94 ? -8.263 5.135 0.888 1.00 78.88 94 THR A N 1
ATOM 802 C CA . THR A 1 94 ? -9.362 5.399 -0.061 1.00 78.88 94 THR A CA 1
ATOM 803 C C . THR A 1 94 ? -9.976 6.787 0.077 1.00 78.88 94 THR A C 1
ATOM 805 O O . THR A 1 94 ? -10.741 7.214 -0.788 1.00 78.88 94 THR A O 1
ATOM 808 N N . LEU A 1 95 ? -9.642 7.516 1.138 1.00 75.88 95 LEU A N 1
ATOM 809 C CA . LEU A 1 95 ? -10.050 8.904 1.306 1.00 75.88 95 LEU A CA 1
ATOM 810 C C . LEU A 1 95 ? -9.365 9.827 0.300 1.00 75.88 95 LEU A C 1
ATOM 812 O O . LEU A 1 95 ? -8.243 9.597 -0.144 1.00 75.88 95 LEU A O 1
ATOM 816 N N . THR A 1 96 ? -10.006 10.963 0.032 1.00 66.44 96 THR A N 1
ATOM 817 C CA . THR A 1 96 ? -9.449 12.095 -0.724 1.00 66.44 96 THR A CA 1
ATOM 818 C C . THR A 1 96 ? -8.368 12.857 0.061 1.00 66.44 96 THR A C 1
ATOM 820 O O . THR A 1 96 ? -8.321 14.085 0.034 1.00 66.44 96 THR A O 1
ATOM 823 N N . ASN A 1 97 ? -7.516 12.151 0.803 1.00 74.12 97 ASN A N 1
ATOM 824 C CA . ASN A 1 97 ? -6.320 12.699 1.439 1.00 74.12 97 ASN A CA 1
ATOM 825 C C . ASN A 1 97 ? -5.073 12.346 0.597 1.00 74.12 97 ASN A C 1
ATOM 827 O O . ASN A 1 97 ? -5.180 11.785 -0.493 1.00 74.12 97 ASN A O 1
ATOM 831 N N . CYS A 1 98 ? -3.874 12.704 1.060 1.00 79.25 98 CYS A N 1
ATOM 832 C CA . CYS A 1 98 ? -2.628 12.445 0.330 1.00 79.25 98 CYS A CA 1
ATOM 833 C C . CYS A 1 98 ? -1.996 11.070 0.622 1.00 79.25 98 CYS A C 1
ATOM 835 O O . CYS A 1 98 ? -0.963 10.748 0.033 1.00 79.25 98 CYS A O 1
ATOM 837 N N . PHE A 1 99 ? -2.581 10.244 1.496 1.00 83.75 99 PHE A N 1
ATOM 838 C CA . PHE A 1 99 ? -1.984 8.978 1.925 1.00 83.75 99 PHE A CA 1
ATOM 839 C C . PHE A 1 99 ? -1.811 7.997 0.769 1.00 83.75 99 PHE A C 1
ATOM 841 O O . PHE A 1 99 ? -0.779 7.336 0.689 1.00 83.75 99 PHE A O 1
ATOM 848 N N . TYR A 1 100 ? -2.747 7.951 -0.186 1.00 82.31 100 TYR A N 1
ATOM 849 C CA . TYR A 1 100 ? -2.581 7.118 -1.379 1.00 82.31 100 TYR A CA 1
ATOM 850 C C . TYR A 1 100 ? -1.317 7.489 -2.169 1.00 82.31 100 TYR A C 1
ATOM 852 O O . TYR A 1 100 ? -0.670 6.603 -2.721 1.00 82.31 100 TYR A O 1
ATOM 860 N N . LYS A 1 101 ? -0.926 8.774 -2.208 1.00 79.31 101 LYS A N 1
ATOM 861 C CA . LYS A 1 101 ? 0.301 9.216 -2.889 1.00 79.31 101 LYS A CA 1
ATOM 862 C C . LYS A 1 101 ? 1.535 8.693 -2.162 1.00 79.31 101 LYS A C 1
ATOM 864 O O . LYS A 1 101 ? 2.407 8.115 -2.807 1.00 79.31 101 LYS A O 1
ATOM 869 N N . ILE A 1 102 ? 1.569 8.838 -0.834 1.00 80.88 102 ILE A N 1
ATOM 870 C CA . ILE A 1 102 ? 2.645 8.316 0.025 1.00 80.88 102 ILE A CA 1
ATOM 871 C C . ILE A 1 102 ? 2.777 6.811 -0.171 1.00 80.88 102 ILE A C 1
ATOM 873 O O . ILE A 1 102 ? 3.856 6.296 -0.466 1.00 80.88 102 ILE A O 1
ATOM 877 N N . LEU A 1 103 ? 1.656 6.102 -0.036 1.00 81.38 103 LEU A N 1
ATOM 878 C CA . LEU A 1 103 ? 1.628 4.657 -0.110 1.00 81.38 103 LEU A CA 1
ATOM 879 C C . LEU A 1 103 ? 2.056 4.170 -1.493 1.00 81.38 103 LEU A C 1
ATOM 881 O O . LEU A 1 103 ? 2.902 3.288 -1.590 1.00 81.38 103 LEU A O 1
ATOM 885 N N . ASN A 1 104 ? 1.534 4.771 -2.564 1.00 78.00 104 ASN A N 1
ATOM 886 C CA . ASN A 1 104 ? 1.898 4.400 -3.929 1.00 78.00 104 ASN A CA 1
ATOM 887 C C . ASN A 1 104 ? 3.380 4.687 -4.225 1.00 78.00 104 ASN A C 1
ATOM 889 O O . ASN A 1 104 ? 4.023 3.870 -4.884 1.00 78.00 104 ASN A O 1
ATOM 893 N N . LYS A 1 105 ? 3.942 5.794 -3.715 1.00 77.62 105 LYS A N 1
ATOM 894 C CA . LYS A 1 105 ? 5.381 6.102 -3.815 1.00 77.62 105 LYS A CA 1
ATOM 895 C C . LYS A 1 105 ? 6.214 5.028 -3.121 1.00 77.62 105 LYS A C 1
ATOM 897 O O . LYS A 1 105 ? 7.136 4.485 -3.724 1.00 77.62 105 LYS A O 1
ATOM 902 N N . HIS A 1 106 ? 5.855 4.675 -1.889 1.00 77.69 106 HIS A N 1
ATOM 903 C CA . HIS A 1 106 ? 6.502 3.599 -1.141 1.00 77.69 106 HIS A CA 1
ATOM 904 C C . HIS A 1 106 ? 6.421 2.271 -1.904 1.00 77.69 106 HIS A C 1
ATOM 906 O O . HIS A 1 106 ? 7.455 1.679 -2.203 1.00 77.69 106 HIS A O 1
ATOM 912 N N . LEU A 1 107 ? 5.223 1.841 -2.307 1.00 76.88 107 LEU A N 1
ATOM 913 C CA . LEU A 1 107 ? 5.012 0.610 -3.077 1.00 76.88 107 LEU A CA 1
ATOM 914 C C . LEU A 1 107 ? 5.862 0.559 -4.354 1.00 76.88 107 LEU A C 1
ATOM 916 O O . LEU A 1 107 ? 6.463 -0.476 -4.642 1.00 76.88 107 LEU A O 1
ATOM 920 N N . ALA A 1 108 ? 5.942 1.663 -5.101 1.00 74.69 108 ALA A N 1
ATOM 921 C CA . ALA A 1 108 ? 6.755 1.744 -6.310 1.00 74.69 108 ALA A CA 1
ATOM 922 C C . ALA A 1 108 ? 8.246 1.520 -6.012 1.00 74.69 108 ALA A C 1
ATOM 924 O O . ALA A 1 108 ? 8.880 0.697 -6.675 1.00 74.69 108 ALA A O 1
ATOM 925 N N . LEU A 1 109 ? 8.788 2.187 -4.987 1.00 72.38 109 LEU A N 1
ATOM 926 C CA . LEU A 1 109 ? 10.190 2.047 -4.577 1.00 72.38 109 LEU A CA 1
ATOM 927 C C . LEU A 1 109 ? 10.534 0.609 -4.165 1.00 72.38 109 LEU A C 1
ATOM 929 O O . LEU A 1 109 ? 11.576 0.087 -4.562 1.00 72.38 109 LEU A O 1
ATOM 933 N N . TYR A 1 110 ? 9.651 -0.067 -3.432 1.00 72.69 110 TYR A N 1
ATOM 934 C CA . TYR A 1 110 ? 9.901 -1.441 -2.984 1.00 72.69 110 TYR A CA 1
ATOM 935 C C . TYR A 1 110 ? 9.759 -2.480 -4.085 1.00 72.69 110 TYR A C 1
ATOM 937 O O . TYR A 1 110 ? 10.552 -3.415 -4.134 1.00 72.69 110 TYR A O 1
ATOM 945 N N . ILE A 1 111 ? 8.769 -2.343 -4.973 1.00 71.44 111 ILE A N 1
ATOM 946 C CA . ILE A 1 111 ? 8.649 -3.227 -6.141 1.00 71.44 111 ILE A CA 1
ATOM 947 C C . ILE A 1 111 ? 9.934 -3.131 -6.962 1.00 71.44 111 ILE A C 1
ATOM 949 O O . ILE A 1 111 ? 10.530 -4.143 -7.324 1.00 71.44 111 ILE A O 1
ATOM 953 N N . VAL A 1 112 ? 10.411 -1.910 -7.178 1.00 70.00 112 VAL A N 1
ATOM 954 C CA . VAL A 1 112 ? 11.687 -1.648 -7.835 1.00 70.00 112 VAL A CA 1
ATOM 955 C C . VAL A 1 112 ? 12.860 -2.299 -7.095 1.00 70.00 112 VAL A C 1
ATOM 957 O O . VAL A 1 112 ? 13.682 -2.928 -7.752 1.00 70.00 112 VAL A O 1
ATOM 960 N N . GLN A 1 113 ? 12.955 -2.175 -5.766 1.00 69.44 113 GLN A N 1
ATOM 961 C CA . GLN A 1 113 ? 14.017 -2.806 -4.966 1.00 69.44 113 GLN A CA 1
ATOM 962 C C . GLN A 1 113 ? 13.968 -4.337 -5.040 1.00 69.44 113 GLN A C 1
ATOM 964 O O . GLN A 1 113 ? 14.999 -4.991 -5.142 1.00 69.44 113 GLN A O 1
ATOM 969 N N . TYR A 1 114 ? 12.775 -4.925 -4.978 1.00 69.25 114 TYR A N 1
ATOM 970 C CA . TYR A 1 114 ? 12.596 -6.374 -5.034 1.00 69.25 114 TYR A CA 1
ATOM 971 C C . TYR A 1 114 ? 13.104 -6.951 -6.358 1.00 69.25 114 TYR A C 1
ATOM 973 O O . TYR A 1 114 ? 13.778 -7.988 -6.404 1.00 69.25 114 TYR A O 1
ATOM 981 N N . PHE A 1 115 ? 12.794 -6.260 -7.453 1.00 67.19 115 PHE A N 1
ATOM 982 C CA . PHE A 1 115 ? 13.219 -6.694 -8.770 1.00 67.19 115 PHE A CA 1
ATOM 983 C C . PHE A 1 115 ? 14.695 -6.361 -9.020 1.00 67.19 115 PHE A C 1
ATOM 985 O O . PHE A 1 115 ? 15.423 -7.252 -9.468 1.00 67.19 115 PHE A O 1
ATOM 992 N N . ASP A 1 116 ? 15.169 -5.170 -8.643 1.00 67.00 116 ASP A N 1
ATOM 993 C CA . ASP A 1 116 ? 16.562 -4.745 -8.806 1.00 67.00 116 ASP A CA 1
ATOM 994 C C . ASP A 1 116 ? 17.454 -5.077 -7.595 1.00 67.00 116 ASP A C 1
ATOM 996 O O . ASP A 1 116 ? 17.636 -4.280 -6.674 1.00 67.00 116 ASP A O 1
ATOM 1000 N N . THR A 1 117 ? 18.095 -6.243 -7.658 1.00 60.81 117 THR A N 1
ATOM 1001 C CA . THR A 1 117 ? 19.049 -6.733 -6.649 1.00 60.81 117 THR A CA 1
ATOM 1002 C C . THR A 1 117 ? 20.387 -5.996 -6.623 1.00 60.81 117 THR A C 1
ATOM 1004 O O . THR A 1 117 ? 21.197 -6.267 -5.742 1.00 60.81 117 THR A O 1
ATOM 1007 N N . THR A 1 118 ? 20.656 -5.090 -7.568 1.00 59.84 118 THR A N 1
ATOM 1008 C CA . THR A 1 118 ? 21.922 -4.337 -7.606 1.00 59.84 118 THR A CA 1
ATOM 1009 C C . THR A 1 118 ? 21.938 -3.154 -6.640 1.00 59.84 118 THR A C 1
ATOM 1011 O O . THR A 1 118 ? 23.009 -2.636 -6.324 1.00 59.84 118 THR A O 1
ATOM 1014 N N . LYS A 1 119 ? 20.770 -2.732 -6.134 1.00 55.59 119 LYS A N 1
ATOM 1015 C CA . LYS A 1 119 ? 20.644 -1.584 -5.232 1.00 55.59 119 LYS A CA 1
ATOM 1016 C C . LYS A 1 119 ? 20.372 -2.021 -3.799 1.00 55.59 119 LYS A C 1
ATOM 1018 O O . LYS A 1 119 ? 19.353 -2.630 -3.486 1.00 55.59 119 LYS A O 1
ATOM 1023 N N . ASN A 1 120 ? 21.278 -1.632 -2.908 1.00 52.78 120 ASN A N 1
ATOM 1024 C CA . ASN A 1 120 ? 21.145 -1.852 -1.475 1.00 52.78 120 ASN A CA 1
ATOM 1025 C C . ASN A 1 120 ? 20.388 -0.666 -0.853 1.00 52.78 120 ASN A C 1
ATOM 1027 O O . ASN A 1 120 ? 20.996 0.304 -0.404 1.00 52.78 120 ASN A O 1
ATOM 1031 N N . PHE A 1 121 ? 19.054 -0.687 -0.900 1.00 54.00 121 PHE A N 1
ATOM 1032 C CA . PHE A 1 121 ? 18.251 0.331 -0.218 1.00 54.00 121 PHE A CA 1
ATOM 1033 C C . PHE A 1 121 ? 18.226 0.028 1.286 1.00 54.00 121 PHE A C 1
ATOM 1035 O O . PHE A 1 121 ? 17.734 -1.015 1.712 1.00 54.00 121 PHE A O 1
ATOM 1042 N N . SER A 1 122 ? 18.755 0.949 2.092 1.00 51.94 122 SER A N 1
ATOM 1043 C CA . SER A 1 122 ? 18.912 0.822 3.548 1.00 51.94 122 SER A CA 1
ATOM 1044 C C . SER A 1 122 ? 17.623 1.065 4.347 1.00 51.94 122 SER A C 1
ATOM 1046 O O . SER A 1 122 ? 17.691 1.381 5.533 1.00 51.94 122 SER A O 1
ATOM 1048 N N . SER A 1 123 ? 16.443 0.998 3.725 1.00 53.72 123 SER A N 1
ATOM 1049 C CA . SER A 1 123 ? 15.195 1.314 4.422 1.00 53.72 123 SER A CA 1
ATOM 1050 C C . SER A 1 123 ? 14.770 0.171 5.346 1.00 53.72 123 SER A C 1
ATOM 1052 O O . SER A 1 123 ? 14.680 -0.978 4.918 1.00 53.72 123 SER A O 1
ATOM 1054 N N . ASN A 1 124 ? 14.403 0.505 6.586 1.00 48.56 124 ASN A N 1
ATOM 1055 C CA . ASN A 1 124 ? 13.873 -0.427 7.596 1.00 48.56 124 ASN A CA 1
ATOM 1056 C C . ASN A 1 124 ? 12.529 -1.081 7.214 1.00 48.56 124 ASN A C 1
ATOM 1058 O O . ASN A 1 124 ? 12.032 -1.967 7.907 1.00 48.56 124 ASN A O 1
ATOM 1062 N N . TYR A 1 125 ? 11.935 -0.659 6.104 1.00 53.38 125 TYR A N 1
ATOM 1063 C CA . TYR A 1 125 ? 10.656 -1.128 5.611 1.00 53.38 125 TYR A CA 1
ATOM 1064 C C . TYR A 1 125 ? 10.868 -2.271 4.607 1.00 53.38 125 TYR A C 1
ATOM 1066 O O . TYR A 1 125 ? 11.619 -2.144 3.640 1.00 53.38 125 TYR A O 1
ATOM 1074 N N . ARG A 1 126 ? 10.240 -3.420 4.856 1.00 59.59 126 ARG A N 1
ATOM 1075 C CA . ARG A 1 126 ? 10.541 -4.684 4.164 1.00 59.59 126 ARG A CA 1
ATOM 1076 C C . ARG A 1 126 ? 9.520 -4.981 3.064 1.00 59.59 126 ARG A C 1
ATOM 1078 O O . ARG A 1 126 ? 8.390 -4.509 3.123 1.00 59.59 126 ARG A O 1
ATOM 1085 N N . LEU A 1 127 ? 9.877 -5.851 2.113 1.00 57.91 127 LEU A N 1
ATOM 108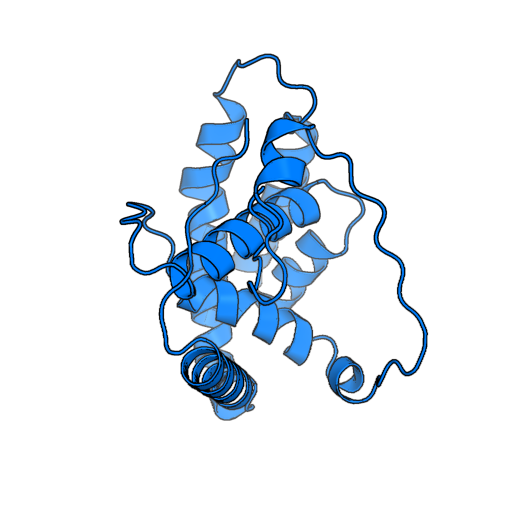6 C CA . LEU A 1 127 ? 8.969 -6.433 1.103 1.00 57.91 127 LEU A CA 1
ATOM 1087 C C . LEU A 1 127 ? 7.631 -6.911 1.699 1.00 57.91 127 LEU A C 1
ATOM 1089 O O . LEU A 1 127 ? 6.579 -6.744 1.086 1.00 57.91 127 LEU A O 1
ATOM 1093 N N . VAL A 1 128 ? 7.682 -7.466 2.914 1.00 58.97 128 VAL A N 1
ATOM 1094 C CA . VAL A 1 128 ? 6.512 -7.890 3.695 1.00 58.97 128 VAL A CA 1
ATOM 1095 C C . VAL A 1 128 ? 5.494 -6.761 3.839 1.00 58.97 128 VAL A C 1
ATOM 1097 O O . VAL A 1 128 ? 4.309 -7.003 3.667 1.00 58.97 128 VAL A O 1
ATOM 1100 N N . ASN A 1 129 ? 5.931 -5.519 4.034 1.00 65.62 129 ASN A N 1
ATOM 1101 C CA . ASN A 1 129 ? 5.033 -4.380 4.182 1.00 65.62 129 ASN A CA 1
ATOM 1102 C C . ASN A 1 129 ? 4.302 -4.068 2.864 1.00 65.62 129 ASN A C 1
ATOM 1104 O O . ASN A 1 129 ? 3.117 -3.758 2.878 1.00 65.62 129 ASN A O 1
ATOM 1108 N N . CYS A 1 130 ? 4.959 -4.233 1.709 1.00 65.44 130 CYS A N 1
ATOM 1109 C CA . CYS A 1 130 ? 4.302 -4.102 0.400 1.00 65.44 130 CYS A CA 1
ATOM 1110 C C . CYS A 1 130 ? 3.286 -5.197 0.127 1.00 65.44 130 CYS A C 1
ATOM 1112 O O . CYS A 1 130 ? 2.198 -4.926 -0.379 1.00 65.44 130 CYS A O 1
ATOM 1114 N N . LEU A 1 131 ? 3.645 -6.435 0.460 1.00 65.00 131 LEU A N 1
ATOM 1115 C CA . LEU A 1 131 ? 2.729 -7.561 0.358 1.00 65.00 131 LEU A CA 1
ATOM 1116 C C . LEU A 1 131 ? 1.515 -7.330 1.255 1.00 65.00 131 LEU A C 1
ATOM 1118 O O . LEU A 1 131 ? 0.395 -7.504 0.800 1.00 65.00 131 LEU A O 1
ATOM 1122 N N . VAL A 1 132 ? 1.726 -6.843 2.475 1.00 70.62 132 VAL A N 1
ATOM 1123 C CA . VAL A 1 132 ? 0.667 -6.520 3.434 1.00 70.62 132 VAL A CA 1
ATOM 1124 C C . VAL A 1 132 ? -0.274 -5.444 2.900 1.00 70.62 132 VAL A C 1
ATOM 1126 O O . VAL A 1 132 ? -1.482 -5.617 3.006 1.00 70.62 132 VAL A O 1
ATOM 1129 N N . HIS A 1 133 ? 0.224 -4.398 2.239 1.00 69.88 133 HIS A N 1
ATOM 1130 C CA . HIS A 1 133 ? -0.625 -3.382 1.594 1.00 69.88 133 HIS A CA 1
ATOM 1131 C C . HIS A 1 133 ? -1.516 -3.951 0.500 1.00 69.88 133 HIS A C 1
ATOM 1133 O O . HIS A 1 133 ? -2.728 -3.733 0.485 1.00 69.88 133 HIS A O 1
ATOM 1139 N N . ILE A 1 134 ? -0.908 -4.708 -0.413 1.00 67.81 134 ILE A N 1
ATOM 1140 C CA . ILE A 1 134 ? -1.600 -5.328 -1.543 1.00 67.81 134 ILE A CA 1
ATOM 1141 C C . ILE A 1 134 ? -2.622 -6.349 -1.033 1.00 67.81 134 ILE A C 1
ATOM 1143 O O . ILE A 1 134 ? -3.753 -6.390 -1.507 1.00 67.81 134 ILE A O 1
ATOM 1147 N N . VAL A 1 135 ? -2.246 -7.154 -0.043 1.00 68.56 135 VAL A N 1
ATOM 1148 C CA . VAL A 1 135 ? -3.112 -8.159 0.577 1.00 68.56 135 VAL A CA 1
ATOM 1149 C C . VAL A 1 135 ? -4.253 -7.492 1.335 1.00 68.56 135 VAL A C 1
ATOM 1151 O O . VAL A 1 135 ? -5.387 -7.926 1.188 1.00 68.56 135 VAL A O 1
ATOM 1154 N N . THR A 1 136 ? -4.005 -6.400 2.058 1.00 71.88 136 THR A N 1
ATOM 1155 C CA . THR A 1 136 ? -5.049 -5.649 2.773 1.00 71.88 136 THR A CA 1
ATOM 1156 C C . THR A 1 136 ? -6.100 -5.107 1.802 1.00 71.88 136 THR A C 1
ATOM 1158 O O . THR A 1 136 ? -7.296 -5.275 2.036 1.00 71.88 136 THR A O 1
ATOM 1161 N N . LEU A 1 137 ? -5.675 -4.555 0.658 1.00 74.31 137 LEU A N 1
ATOM 1162 C CA . LEU A 1 137 ? -6.586 -4.129 -0.414 1.00 74.31 137 LEU A CA 1
ATOM 1163 C C . LEU A 1 137 ? -7.408 -5.295 -0.976 1.00 74.31 137 LEU A C 1
ATOM 1165 O O . LEU A 1 137 ? -8.603 -5.150 -1.227 1.00 74.31 137 LEU A O 1
ATOM 1169 N N . LEU A 1 138 ? -6.779 -6.454 -1.165 1.00 68.81 138 LEU A N 1
ATOM 1170 C CA . LEU A 1 138 ? -7.425 -7.633 -1.744 1.00 68.81 138 LEU A CA 1
ATOM 1171 C C . LEU A 1 138 ? -8.361 -8.347 -0.757 1.00 68.81 138 LEU A C 1
ATOM 1173 O O . LEU A 1 138 ? -9.382 -8.872 -1.191 1.00 68.81 138 LEU A O 1
ATOM 1177 N N . ILE A 1 139 ? -8.065 -8.323 0.547 1.00 74.00 139 ILE A N 1
ATOM 1178 C CA . ILE A 1 139 ? -8.964 -8.802 1.609 1.00 74.00 139 ILE A CA 1
ATOM 1179 C C . ILE A 1 139 ? -10.211 -7.917 1.676 1.00 74.00 139 ILE A C 1
ATOM 1181 O O . ILE A 1 139 ? -11.325 -8.429 1.763 1.00 74.00 139 ILE A O 1
ATOM 1185 N N . TYR A 1 140 ? -10.040 -6.594 1.613 1.00 74.19 140 TYR A N 1
ATOM 1186 C CA . TYR A 1 140 ? -11.155 -5.652 1.730 1.00 74.19 140 TYR A CA 1
ATOM 1187 C C . TYR A 1 140 ? -12.023 -5.590 0.463 1.00 74.19 140 TYR A C 1
ATOM 1189 O O . TYR A 1 140 ? -13.218 -5.303 0.525 1.00 74.19 140 TYR A O 1
ATOM 1197 N N . HIS A 1 141 ? -11.441 -5.906 -0.695 1.00 76.62 141 HIS A N 1
ATOM 1198 C CA . HIS A 1 141 ? -12.140 -5.963 -1.975 1.00 76.62 141 HIS A CA 1
ATOM 1199 C C . HIS A 1 141 ? -11.946 -7.329 -2.659 1.00 76.62 141 HIS A C 1
ATOM 1201 O O . HIS A 1 141 ? -11.272 -7.414 -3.691 1.00 76.62 141 HIS A O 1
ATOM 1207 N N . PRO A 1 142 ? -12.577 -8.406 -2.154 1.00 73.88 142 PRO A N 1
ATOM 1208 C CA . PRO A 1 142 ? -12.354 -9.771 -2.649 1.00 73.88 142 PRO A CA 1
ATOM 1209 C C . PRO A 1 142 ? -12.706 -9.935 -4.138 1.00 73.88 142 PRO A C 1
ATOM 1211 O O . PRO A 1 142 ? -12.072 -10.706 -4.866 1.00 73.88 142 PRO A O 1
ATOM 1214 N N . ASN A 1 143 ? -13.662 -9.137 -4.623 1.00 75.81 143 ASN A N 1
ATOM 1215 C CA . ASN A 1 143 ? -14.103 -9.142 -6.016 1.00 75.81 143 ASN A CA 1
ATOM 1216 C C . ASN A 1 143 ? -13.085 -8.505 -6.979 1.00 75.81 143 ASN A C 1
ATOM 1218 O O . ASN A 1 143 ? -13.228 -8.673 -8.185 1.00 75.81 143 ASN A O 1
ATOM 1222 N N . LEU A 1 144 ? -12.035 -7.818 -6.496 1.00 72.62 144 LEU A N 1
ATOM 1223 C CA . LEU A 1 144 ? -11.002 -7.251 -7.378 1.00 72.62 144 LEU A CA 1
ATOM 1224 C C . LEU A 1 144 ? -10.328 -8.315 -8.244 1.00 72.62 144 LEU A C 1
ATOM 1226 O O . LEU A 1 144 ? -10.003 -8.060 -9.399 1.00 72.62 144 LEU A O 1
ATOM 1230 N N . SER A 1 145 ? -10.169 -9.519 -7.695 1.00 66.19 145 SER A N 1
ATOM 1231 C CA . SER A 1 145 ? -9.605 -10.670 -8.404 1.00 66.19 145 SER A CA 1
ATOM 1232 C C . SER A 1 145 ? -10.448 -11.138 -9.599 1.00 66.19 145 SER A C 1
ATOM 1234 O O . SER A 1 145 ? -9.921 -11.794 -10.496 1.00 66.19 145 SER A O 1
ATOM 1236 N N . GLN A 1 146 ? -11.739 -10.793 -9.624 1.00 71.50 146 GLN A N 1
ATOM 1237 C CA . GLN A 1 146 ? -12.689 -11.203 -10.659 1.00 71.50 146 GLN A CA 1
ATOM 1238 C C . GLN A 1 146 ? -12.681 -10.252 -11.861 1.00 71.50 146 GLN A C 1
ATOM 1240 O O . GLN A 1 146 ? -13.069 -10.651 -12.959 1.00 71.50 146 GLN A O 1
ATOM 1245 N N . TYR A 1 147 ? -12.223 -9.009 -11.685 1.00 71.94 147 TYR A N 1
ATOM 1246 C CA . TYR A 1 147 ? -12.145 -8.057 -12.786 1.00 71.94 147 TYR A CA 1
ATOM 1247 C C . TYR A 1 147 ? -10.937 -8.367 -13.667 1.00 71.94 147 TYR A C 1
ATOM 1249 O O . TYR A 1 147 ? -9.783 -8.172 -13.285 1.00 71.94 147 TYR A O 1
ATOM 1257 N N . GLN A 1 148 ? -11.215 -8.822 -14.884 1.00 71.56 148 GLN A N 1
ATOM 1258 C CA . GLN A 1 148 ? -10.219 -8.955 -15.936 1.00 71.56 148 GLN A CA 1
ATOM 1259 C C . GLN A 1 148 ? -10.418 -7.830 -16.940 1.00 71.56 148 GLN A C 1
ATOM 1261 O O . GLN A 1 148 ? -11.458 -7.732 -17.588 1.00 71.56 148 GLN A O 1
ATOM 1266 N N . TYR A 1 149 ? -9.412 -6.973 -17.073 1.00 75.56 149 TYR A N 1
ATOM 1267 C CA . TYR A 1 149 ? -9.401 -5.985 -18.137 1.00 75.56 149 TYR A CA 1
ATOM 1268 C C . TYR A 1 149 ? -8.865 -6.623 -19.421 1.00 75.56 149 TYR A C 1
ATOM 1270 O O . TYR A 1 149 ? -7.732 -7.105 -19.454 1.00 75.56 149 TYR A O 1
ATOM 1278 N N . GLN A 1 150 ? -9.676 -6.604 -20.478 1.00 72.06 150 GLN A N 1
ATOM 1279 C CA . GLN A 1 150 ? -9.266 -6.937 -21.839 1.00 72.06 150 GLN A CA 1
ATOM 1280 C C . GLN A 1 150 ? -9.526 -5.720 -22.725 1.00 72.06 150 GLN A C 1
ATOM 1282 O O . GLN A 1 150 ? -10.667 -5.306 -22.910 1.00 72.06 150 GLN A O 1
ATOM 1287 N N . GLY A 1 151 ? -8.459 -5.114 -23.234 1.00 80.50 151 GLY A N 1
ATOM 1288 C CA . GLY A 1 151 ? -8.541 -3.898 -24.034 1.00 80.50 151 GLY A CA 1
ATOM 1289 C C . GLY A 1 151 ? -7.190 -3.207 -24.174 1.00 80.50 151 GLY A C 1
ATOM 1290 O O . GLY A 1 151 ? -6.171 -3.694 -23.679 1.00 80.50 151 GLY A O 1
ATOM 1291 N N . LEU A 1 152 ? -7.189 -2.065 -24.860 1.00 81.12 152 LEU A N 1
ATOM 1292 C CA . LEU A 1 152 ? -6.010 -1.219 -25.015 1.00 81.12 152 LEU A CA 1
ATOM 1293 C C . LEU A 1 152 ? -5.909 -0.238 -23.846 1.00 81.12 152 LEU A C 1
ATOM 1295 O O . LEU A 1 152 ? -6.765 0.626 -23.671 1.00 81.12 152 LEU A O 1
ATOM 1299 N N . CYS A 1 153 ? -4.828 -0.350 -23.077 1.00 72.12 153 CYS A N 1
ATOM 1300 C CA . CYS A 1 153 ? -4.481 0.616 -22.044 1.00 72.12 153 CYS A CA 1
ATOM 1301 C C . CYS A 1 153 ? -3.422 1.584 -22.581 1.00 72.12 153 CYS A C 1
ATOM 1303 O O . CYS A 1 153 ? -2.420 1.157 -23.156 1.00 72.12 153 CYS A O 1
ATOM 1305 N N . TYR A 1 154 ? -3.632 2.880 -22.363 1.00 72.81 154 TYR A N 1
ATOM 1306 C CA . TYR A 1 154 ? -2.678 3.928 -22.708 1.00 72.81 154 TYR A CA 1
ATOM 1307 C C . TYR A 1 154 ? -2.135 4.549 -21.425 1.00 72.81 154 TYR A C 1
ATOM 1309 O O . TYR A 1 154 ? -2.897 4.880 -20.517 1.00 72.81 154 TYR A O 1
ATOM 1317 N N . ARG A 1 155 ? -0.817 4.744 -21.355 1.00 67.19 155 ARG A N 1
ATOM 1318 C CA . ARG A 1 155 ? -0.164 5.449 -20.250 1.00 67.19 155 ARG A CA 1
ATOM 1319 C C . ARG A 1 155 ? 0.523 6.695 -20.789 1.00 67.19 155 ARG A C 1
ATOM 1321 O O . ARG A 1 155 ? 1.511 6.591 -21.507 1.00 67.19 155 ARG A O 1
ATOM 1328 N N . GLY A 1 156 ? 0.010 7.866 -20.424 1.00 68.81 156 GLY A N 1
ATOM 1329 C CA . GLY A 1 156 ? 0.719 9.126 -20.634 1.00 68.81 156 GLY A CA 1
ATOM 1330 C C . GLY A 1 156 ? 1.853 9.256 -19.620 1.00 68.81 156 GLY A C 1
ATOM 1331 O O . GLY A 1 156 ? 1.632 9.066 -18.425 1.00 68.81 156 GLY A O 1
ATOM 1332 N N . MET A 1 157 ? 3.064 9.557 -20.082 1.00 67.00 157 MET A N 1
ATOM 1333 C CA . MET A 1 157 ? 4.219 9.810 -19.218 1.00 67.00 157 MET A CA 1
ATOM 1334 C C . MET A 1 157 ? 4.989 11.022 -19.733 1.00 67.00 157 MET A C 1
ATOM 1336 O O . MET A 1 157 ? 5.099 11.220 -20.942 1.00 67.00 157 MET A O 1
ATOM 1340 N N . ARG A 1 158 ? 5.533 11.822 -18.814 1.00 70.19 158 ARG A N 1
ATOM 1341 C CA . ARG A 1 158 ? 6.566 12.810 -19.134 1.00 70.19 158 ARG A CA 1
ATOM 1342 C C . ARG A 1 158 ? 7.916 12.143 -18.910 1.00 70.19 158 ARG A C 1
ATOM 1344 O O . ARG A 1 158 ? 8.167 11.649 -17.816 1.00 70.19 158 ARG A O 1
ATOM 1351 N N . ILE A 1 159 ? 8.741 12.107 -19.947 1.00 69.44 159 ILE A N 1
ATOM 1352 C CA . ILE A 1 159 ? 10.059 11.474 -19.935 1.00 69.44 159 ILE A CA 1
ATOM 1353 C C . ILE A 1 159 ? 11.079 12.456 -20.511 1.00 69.44 159 ILE A C 1
ATOM 1355 O O . ILE A 1 159 ? 10.731 13.260 -21.380 1.00 69.44 159 ILE A O 1
ATOM 1359 N N . THR A 1 160 ? 12.311 12.441 -20.004 1.00 74.56 160 THR A N 1
ATOM 1360 C CA . THR A 1 160 ? 13.384 13.246 -20.598 1.00 74.56 160 THR A CA 1
ATOM 1361 C C . THR A 1 160 ? 13.913 12.566 -21.862 1.00 74.56 160 THR A C 1
ATOM 1363 O O . THR A 1 160 ? 13.765 11.356 -22.026 1.00 74.56 160 THR A O 1
ATOM 1366 N N . GLN A 1 161 ? 14.552 13.324 -22.759 1.00 77.50 161 GLN A N 1
ATOM 1367 C CA . GLN A 1 161 ? 15.154 12.739 -23.964 1.00 77.50 161 GLN A CA 1
ATOM 1368 C C . GLN A 1 161 ? 16.218 11.686 -23.613 1.00 77.50 161 GLN A C 1
ATOM 1370 O O . GLN A 1 161 ? 16.241 10.619 -24.208 1.00 77.50 161 GLN A O 1
ATOM 1375 N N . ASN A 1 162 ? 17.028 11.942 -22.583 1.00 73.00 162 ASN A N 1
ATOM 1376 C CA . ASN A 1 162 ? 18.075 11.021 -22.139 1.00 73.00 162 ASN A CA 1
ATOM 1377 C C . ASN A 1 162 ? 17.512 9.675 -21.642 1.00 73.00 162 ASN A C 1
ATOM 1379 O O . ASN A 1 162 ? 18.081 8.625 -21.920 1.00 73.00 162 ASN A O 1
ATOM 1383 N N . ASP A 1 163 ? 16.378 9.696 -20.935 1.00 64.31 163 ASP A N 1
ATOM 1384 C CA . ASP A 1 163 ? 15.690 8.473 -20.498 1.00 64.31 163 ASP A CA 1
ATOM 1385 C C . ASP A 1 163 ? 15.059 7.724 -21.687 1.00 64.31 163 ASP A C 1
ATOM 1387 O O . ASP A 1 163 ? 15.005 6.494 -21.699 1.00 64.31 163 ASP A O 1
ATOM 1391 N N . LEU A 1 164 ? 14.582 8.461 -22.699 1.00 74.75 164 LEU A N 1
ATOM 1392 C CA . LEU A 1 164 ? 14.040 7.886 -23.930 1.00 74.75 164 LEU A CA 1
ATOM 1393 C C . LEU A 1 164 ? 15.136 7.216 -24.768 1.00 74.75 164 LEU A C 1
ATOM 1395 O O . LEU A 1 164 ? 14.903 6.155 -25.333 1.00 74.75 164 LEU A O 1
ATOM 1399 N N . ASP A 1 165 ? 16.340 7.780 -24.812 1.00 72.31 165 ASP A N 1
ATOM 1400 C CA . ASP A 1 165 ? 17.461 7.219 -25.574 1.00 72.31 165 ASP A CA 1
ATOM 1401 C C . ASP A 1 165 ? 17.977 5.893 -24.975 1.00 72.31 165 ASP A C 1
ATOM 1403 O O . ASP A 1 165 ? 18.610 5.093 -25.664 1.00 72.31 165 ASP A O 1
ATOM 1407 N N . GLN A 1 166 ? 17.655 5.614 -23.706 1.00 65.25 166 GLN A N 1
ATOM 1408 C CA . GLN A 1 166 ? 17.932 4.331 -23.050 1.00 65.25 166 GLN A CA 1
ATOM 1409 C C . GLN A 1 166 ? 16.891 3.240 -23.373 1.00 65.25 166 GLN A C 1
ATOM 1411 O O . GLN A 1 166 ? 17.097 2.083 -23.003 1.00 65.25 166 GLN A O 1
ATOM 1416 N N . TYR A 1 167 ? 15.797 3.555 -24.085 1.00 61.88 167 TYR A N 1
ATOM 1417 C CA . TYR A 1 167 ? 14.833 2.555 -24.563 1.00 61.88 167 TYR A CA 1
ATOM 1418 C C . TYR A 1 167 ? 15.429 1.734 -25.716 1.00 61.88 167 TYR A C 1
ATOM 1420 O O . TYR A 1 167 ? 15.251 2.035 -26.897 1.00 61.88 167 TYR A O 1
ATOM 1428 N N . LEU A 1 168 ? 16.115 0.643 -25.379 1.00 59.09 168 LEU A N 1
ATOM 1429 C CA . LEU A 1 168 ? 16.549 -0.345 -26.360 1.00 59.09 168 LEU A CA 1
ATOM 1430 C C . LEU A 1 168 ? 15.441 -1.375 -26.609 1.00 59.09 168 LEU A C 1
ATOM 1432 O O . LEU A 1 168 ? 14.790 -1.871 -25.685 1.00 59.09 168 LEU A O 1
ATOM 1436 N N . SER A 1 169 ? 15.236 -1.720 -27.881 1.00 50.62 169 SER A N 1
ATOM 1437 C CA . SER A 1 169 ? 14.318 -2.794 -28.269 1.00 50.62 169 SER A CA 1
ATOM 1438 C C . SER A 1 169 ? 14.702 -4.096 -27.548 1.00 50.62 169 SER A C 1
ATOM 1440 O O . SER A 1 169 ? 15.880 -4.443 -27.491 1.00 50.62 169 SER A O 1
ATOM 1442 N N . ASN A 1 170 ? 13.710 -4.809 -27.002 1.00 50.03 170 ASN A N 1
ATOM 1443 C CA . ASN A 1 170 ? 13.845 -6.042 -26.204 1.00 50.03 170 ASN A CA 1
ATOM 1444 C C . ASN A 1 170 ? 14.353 -5.898 -24.756 1.00 50.03 170 ASN A C 1
ATOM 1446 O O . ASN A 1 170 ? 14.700 -6.906 -24.141 1.00 50.03 170 ASN A O 1
ATOM 1450 N N . GLN A 1 171 ? 14.346 -4.699 -24.169 1.00 53.09 171 GLN A N 1
ATOM 1451 C CA . GLN A 1 171 ? 14.570 -4.529 -22.727 1.00 53.09 171 GLN A CA 1
ATOM 1452 C C . GLN A 1 171 ? 13.252 -4.374 -21.951 1.00 53.09 171 GLN A C 1
ATOM 1454 O O . GLN A 1 171 ? 12.309 -3.725 -22.404 1.00 53.09 171 GLN A O 1
ATOM 1459 N N . HIS A 1 172 ? 13.177 -4.986 -20.763 1.00 51.84 172 HIS A N 1
ATOM 1460 C CA . HIS A 1 172 ? 12.054 -4.831 -19.836 1.00 51.84 172 HIS A CA 1
ATOM 1461 C C . HIS A 1 172 ? 12.340 -3.685 -18.865 1.00 51.84 172 HIS A C 1
ATOM 1463 O O . HIS A 1 172 ? 13.302 -3.744 -18.102 1.00 51.84 172 HIS A O 1
ATOM 1469 N N . ILE A 1 173 ? 11.497 -2.651 -18.881 1.00 53.19 173 ILE A N 1
ATOM 1470 C CA . ILE A 1 173 ? 11.717 -1.428 -18.102 1.00 53.19 173 ILE A CA 1
ATOM 1471 C C . ILE A 1 173 ? 10.738 -1.379 -16.929 1.00 53.19 173 ILE A C 1
ATOM 1473 O O . ILE A 1 173 ? 9.528 -1.546 -17.090 1.00 53.19 173 ILE A O 1
ATOM 1477 N N . LEU A 1 174 ? 11.278 -1.151 -15.733 1.00 50.00 174 LEU A N 1
ATOM 1478 C CA . LEU A 1 174 ? 10.528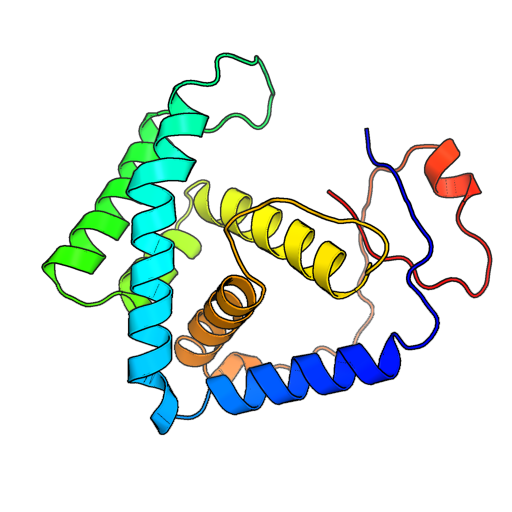 -0.922 -14.502 1.00 50.00 174 LEU A CA 1
ATOM 1479 C C . LEU A 1 174 ? 10.596 0.562 -14.160 1.00 50.00 174 LEU A C 1
ATOM 1481 O O . LEU A 1 174 ? 11.688 1.070 -13.927 1.00 50.00 174 LEU A O 1
ATOM 1485 N N . ASN A 1 175 ? 9.440 1.231 -14.097 1.00 43.69 175 ASN A N 1
ATOM 1486 C CA . ASN A 1 175 ? 9.351 2.631 -13.683 1.00 43.69 175 ASN A CA 1
ATOM 1487 C C . ASN A 1 175 ? 9.960 2.827 -12.292 1.00 43.69 175 ASN A C 1
ATOM 1489 O O . ASN A 1 175 ? 9.491 2.237 -11.319 1.00 43.69 175 ASN A O 1
ATOM 1493 N N . ARG A 1 176 ? 10.955 3.705 -12.203 1.00 42.88 176 ARG A N 1
ATOM 1494 C CA . ARG A 1 176 ? 11.315 4.390 -10.968 1.00 42.88 176 ARG A CA 1
ATOM 1495 C C . ARG A 1 176 ? 10.535 5.697 -10.897 1.00 42.88 176 ARG A C 1
ATOM 1497 O O . ARG A 1 176 ? 9.949 6.108 -11.890 1.00 42.88 176 ARG A O 1
ATOM 1504 N N . SER A 1 177 ? 10.392 6.213 -9.687 1.00 38.84 177 SER A N 1
ATOM 1505 C CA . SER A 1 177 ? 9.611 7.395 -9.304 1.00 38.84 177 SER A CA 1
ATOM 1506 C C . SER A 1 177 ? 10.286 8.700 -9.692 1.00 38.84 177 SER A C 1
ATOM 1508 O O . SER A 1 177 ? 11.485 8.807 -9.343 1.00 38.84 177 SER A O 1
#

Secondary structure (DSSP, 8-state):
--------S-HHHHHHHHHHHHHHHTSGGGHHHHHHHHHHHHHHIIIIIHHHHHH-----TTPPPHHHHHHHHHHHHHHHHTT-HHHHHHHHHHSSSSHHHHHHHHHHHHHHHHH-TT-----S--HHHHHHHHHHHHHH-GGGGG----S---------HHHHHT--TT-------

Foldseek 3Di:
DDDFDAQDDPPPVLVVVLVVLLVVCLDPVNPVVLLVLLLVVLCCCQPPVLVVLQPDPDPDPLRFDPVLSVVSNVLSVVCVVVVPRLVSVVVNCPDPGCVVVVLVLVLLVQVVCSRHVVDDDPDPDHPVSSSSVVSSVCNVPVCVVVDDDDDDDDDDDDDDPVRVVPDDPPGDGRDHD

Sequence (177 aa):
LMEWSVVGDDLLGKRREFRQAIDLYKTYDNHHLISKLVAEVIYYYLNEYLINESNDNSNSEDQITRQQIEIIEEYFKEAIEKQDYLTYFIKAYTLTNCFYKILNKHLALYIVQYFDTTKNFSSNYRLVNCLVHIVTLLIYHPNLSQYQYQGLCYRGMRITQNDLDQYLSNQHILNRS

Radius of gyration: 17.96 Å; chains: 1; bounding box: 36×42×48 Å

Organism: NCBI:txid392033

pLDDT: mean 71.96, std 13.79, range [28.66, 95.88]